Protein AF-A0A350P1K0-F1 (afdb_monomer_lite)

Foldseek 3Di:
DDPPPPPDDDDDCPVVVVLVVQLVVLVCVLVVLVVLLVVCVVPVCSCVPDPCSDSVNSVVVSVCSNPPRD

Structure (mmCIF, N/CA/C/O backbone):
data_AF-A0A350P1K0-F1
#
_entry.id   AF-A0A350P1K0-F1
#
loop_
_atom_site.group_PDB
_atom_site.id
_atom_site.type_symbol
_atom_site.label_atom_id
_atom_site.label_alt_id
_atom_site.label_comp_id
_atom_site.label_asym_id
_atom_site.label_entity_id
_atom_site.label_seq_id
_atom_site.pdbx_PDB_ins_code
_atom_site.Cartn_x
_atom_site.Cartn_y
_atom_site.Cartn_z
_atom_site.occupancy
_atom_site.B_iso_or_equiv
_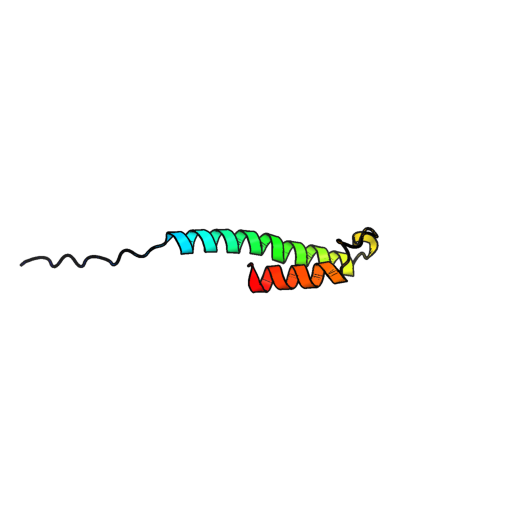atom_site.auth_seq_id
_atom_site.auth_comp_id
_atom_site.auth_asym_id
_atom_site.auth_atom_id
_atom_site.pdbx_PDB_model_num
ATOM 1 N N . MET A 1 1 ? -23.787 2.716 53.292 1.00 52.44 1 MET A N 1
ATOM 2 C CA . MET A 1 1 ? -22.744 3.102 52.322 1.00 52.44 1 MET A CA 1
ATOM 3 C C . MET A 1 1 ? -23.165 2.512 50.982 1.00 52.44 1 MET A C 1
ATOM 5 O O . MET A 1 1 ? -23.026 1.312 50.806 1.00 52.44 1 MET A O 1
ATOM 9 N N . SER A 1 2 ? -23.842 3.273 50.117 1.00 59.62 2 SER A N 1
ATOM 10 C CA . SER A 1 2 ? -24.234 2.770 48.792 1.00 59.62 2 SER A CA 1
ATOM 11 C C . SER A 1 2 ? -23.013 2.822 47.880 1.00 59.62 2 SER A C 1
ATOM 13 O O . SER A 1 2 ? -22.549 3.911 47.545 1.00 59.62 2 SER A O 1
ATOM 15 N N . GLU A 1 3 ? -22.480 1.659 47.525 1.00 63.56 3 GLU A N 1
ATOM 16 C CA . GLU A 1 3 ? -21.444 1.512 46.504 1.00 63.56 3 GLU A CA 1
ATOM 17 C C . GLU A 1 3 ? -21.965 2.114 45.191 1.00 63.56 3 GLU A C 1
ATOM 19 O O . GLU A 1 3 ? -22.892 1.587 44.571 1.00 63.56 3 GLU A O 1
ATOM 24 N N . ILE A 1 4 ? -21.415 3.259 44.782 1.00 68.75 4 ILE A N 1
ATOM 25 C CA . ILE A 1 4 ? -21.688 3.831 43.465 1.00 68.75 4 ILE A CA 1
ATOM 26 C C . ILE A 1 4 ? -20.951 2.941 42.467 1.00 68.75 4 ILE A C 1
ATOM 28 O O . ILE A 1 4 ? -19.752 3.108 42.249 1.00 68.75 4 ILE A O 1
ATOM 32 N N . SER A 1 5 ? -21.660 1.975 41.884 1.00 66.19 5 SER A N 1
ATOM 33 C CA . SER A 1 5 ? -21.150 1.207 40.752 1.00 66.19 5 SER A CA 1
ATOM 34 C C . SER A 1 5 ? -20.904 2.184 39.601 1.00 66.19 5 SER A C 1
ATOM 36 O O . SER A 1 5 ? -21.834 2.669 38.958 1.00 66.19 5 SER A O 1
ATOM 38 N N . GLN A 1 6 ? -19.640 2.555 39.404 1.00 65.88 6 GLN A N 1
ATOM 39 C CA . GLN A 1 6 ? -19.205 3.359 38.270 1.00 65.88 6 GLN A CA 1
ATOM 40 C C . GLN A 1 6 ? -19.377 2.493 37.019 1.00 65.88 6 GLN A C 1
ATOM 42 O O . GLN A 1 6 ? -18.550 1.621 36.747 1.00 65.88 6 GLN A O 1
ATOM 47 N N . ALA A 1 7 ? -20.474 2.699 36.287 1.00 71.69 7 ALA A N 1
ATOM 48 C CA . ALA A 1 7 ? -20.698 2.047 35.006 1.00 71.69 7 ALA A CA 1
ATOM 49 C C . ALA A 1 7 ? -19.530 2.398 34.075 1.00 71.69 7 ALA A C 1
ATOM 51 O O . ALA A 1 7 ? -19.343 3.559 33.710 1.00 71.69 7 ALA A O 1
ATOM 52 N N . GLN A 1 8 ? -18.708 1.403 33.739 1.00 74.81 8 GLN A N 1
ATOM 53 C CA . GLN A 1 8 ? -17.641 1.591 32.767 1.00 74.81 8 GLN A CA 1
ATOM 54 C C . GLN A 1 8 ? -18.280 1.900 31.406 1.00 74.81 8 GLN A C 1
ATOM 56 O O . GLN A 1 8 ? -19.203 1.185 31.007 1.00 74.81 8 GLN A O 1
ATOM 61 N N . PRO A 1 9 ? -17.835 2.950 30.697 1.00 80.75 9 PRO A N 1
ATOM 62 C CA . PRO A 1 9 ? -18.360 3.257 29.375 1.00 80.75 9 PRO A CA 1
ATOM 63 C C . PRO A 1 9 ? -18.095 2.088 28.415 1.00 80.75 9 PRO A C 1
ATOM 65 O O . PRO A 1 9 ? -16.956 1.645 28.266 1.00 80.75 9 PRO A O 1
ATOM 68 N N . ASP A 1 10 ? -19.152 1.593 27.768 1.00 87.25 10 ASP A N 1
ATOM 69 C CA . ASP A 1 10 ? -19.068 0.542 26.752 1.00 87.25 10 ASP A CA 1
ATOM 70 C C . ASP A 1 10 ? -18.720 1.162 25.390 1.00 87.25 10 ASP A C 1
ATOM 72 O O . ASP A 1 10 ? -19.532 1.851 24.765 1.00 87.25 10 ASP A O 1
ATOM 76 N N . TYR A 1 11 ? -17.478 0.967 24.945 1.00 92.00 11 TYR A N 1
ATOM 77 C CA . TYR A 1 11 ? -16.994 1.488 23.670 1.00 92.00 11 TYR A CA 1
ATOM 78 C C . TYR A 1 11 ? -17.255 0.502 22.528 1.00 92.00 11 TYR A C 1
ATOM 80 O O . TYR A 1 11 ? -16.946 -0.687 22.605 1.00 92.00 11 TYR A O 1
ATOM 88 N N . ASN A 1 12 ? -17.727 1.015 21.389 1.00 94.06 12 ASN A N 1
ATOM 89 C CA . ASN A 1 12 ? -17.933 0.193 20.200 1.00 94.06 12 ASN A CA 1
ATOM 90 C C . ASN A 1 12 ? -16.598 -0.204 19.538 1.00 94.06 12 ASN A C 1
ATOM 92 O O . ASN A 1 12 ? -16.066 0.501 18.679 1.00 94.06 12 ASN A O 1
ATOM 96 N N . TYR A 1 13 ? -16.092 -1.388 19.882 1.00 96.25 13 TYR A N 1
ATOM 97 C CA . TYR A 1 13 ? -14.860 -1.944 19.310 1.00 96.25 13 TYR A CA 1
ATOM 98 C C . TYR A 1 13 ? -15.032 -2.669 17.970 1.00 96.25 13 TYR A C 1
ATOM 100 O O . TYR A 1 13 ? -14.046 -3.166 17.418 1.00 96.25 13 TYR A O 1
ATOM 108 N N . LYS A 1 14 ? -16.248 -2.757 17.416 1.00 96.12 14 LYS A N 1
ATOM 109 C CA . LYS A 1 14 ? -16.488 -3.508 16.173 1.00 96.12 14 LYS A CA 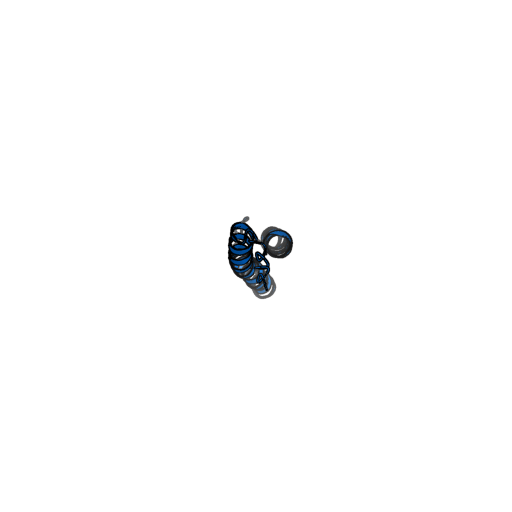1
ATOM 110 C C . LYS A 1 14 ? -15.684 -2.928 15.009 1.00 96.12 14 LYS A C 1
ATOM 112 O O . LYS A 1 14 ? -14.977 -3.66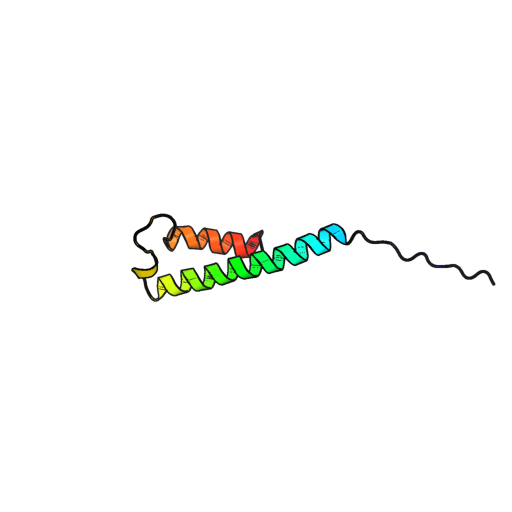9 14.331 1.00 96.12 14 LYS A O 1
ATOM 117 N N . VAL A 1 15 ? -15.769 -1.612 14.817 1.00 97.31 15 VAL A N 1
ATOM 118 C CA . VAL A 1 15 ? -15.078 -0.902 13.728 1.00 97.31 15 VAL A CA 1
ATOM 119 C C . VAL A 1 15 ? -13.568 -0.929 13.943 1.00 97.31 15 VAL A C 1
ATOM 121 O O . VAL A 1 15 ? -12.831 -1.245 13.017 1.00 97.31 15 VAL A O 1
ATOM 124 N N . VAL A 1 16 ? -13.111 -0.703 15.179 1.00 97.38 16 VAL A N 1
ATOM 125 C CA . VAL A 1 16 ? -11.684 -0.773 15.532 1.00 97.38 16 VAL A CA 1
ATOM 126 C C . VAL A 1 16 ? -11.109 -2.132 15.145 1.00 97.38 16 VAL A C 1
ATOM 128 O O . VAL A 1 16 ? -10.138 -2.193 14.403 1.00 97.38 16 VAL A O 1
ATOM 131 N N . ARG A 1 17 ? -11.759 -3.229 15.550 1.00 97.44 17 ARG A N 1
ATOM 132 C CA . ARG A 1 17 ? -11.309 -4.588 15.223 1.00 97.44 17 ARG A CA 1
ATOM 133 C C . ARG A 1 17 ? -11.252 -4.835 13.714 1.00 97.44 17 ARG A C 1
ATOM 135 O O . ARG A 1 17 ? -10.303 -5.452 13.240 1.00 97.44 17 ARG A O 1
ATOM 142 N N . GLN A 1 18 ? -12.256 -4.372 12.970 1.00 98.06 18 GLN A N 1
ATOM 143 C CA . GLN A 1 18 ? -12.294 -4.512 11.512 1.00 98.06 18 GLN A CA 1
ATOM 144 C C . GLN A 1 18 ? -11.129 -3.774 10.847 1.00 98.06 18 GLN A C 1
ATOM 146 O O . GLN A 1 18 ? -10.420 -4.374 10.042 1.00 98.06 18 GLN A O 1
ATOM 151 N N . PHE A 1 19 ? -10.890 -2.515 11.221 1.00 97.94 19 PHE A N 1
ATOM 152 C CA . PHE A 1 19 ? -9.783 -1.733 10.673 1.00 97.94 19 PHE A CA 1
ATOM 153 C C . PHE A 1 19 ? -8.424 -2.280 11.095 1.00 97.94 19 PHE A C 1
ATOM 155 O O . PHE A 1 19 ? -7.554 -2.386 10.247 1.00 97.94 19 PHE A O 1
ATOM 162 N N . THR A 1 20 ? -8.244 -2.729 12.340 1.00 98.12 20 THR A N 1
ATOM 163 C CA . THR A 1 20 ? -6.981 -3.353 12.768 1.00 98.12 20 THR A CA 1
ATOM 164 C C . THR A 1 20 ? -6.640 -4.581 11.923 1.00 98.12 20 THR A C 1
ATOM 166 O O . THR A 1 20 ? -5.498 -4.735 11.494 1.00 98.12 20 THR A O 1
ATOM 169 N N . ILE A 1 21 ? -7.623 -5.444 11.643 1.00 98.31 21 ILE A N 1
ATOM 170 C CA . ILE A 1 21 ? -7.414 -6.612 10.776 1.00 98.31 21 ILE A CA 1
ATOM 171 C C . ILE A 1 21 ? -7.074 -6.162 9.350 1.00 98.31 21 ILE A C 1
ATOM 173 O O . ILE A 1 21 ? -6.128 -6.681 8.759 1.00 98.31 21 ILE A O 1
ATOM 177 N N . MET A 1 22 ? -7.808 -5.188 8.807 1.00 98.06 22 MET A N 1
ATOM 178 C CA . MET A 1 22 ? -7.575 -4.700 7.444 1.00 98.06 22 MET A CA 1
ATOM 179 C C . MET A 1 22 ? -6.230 -3.986 7.292 1.00 98.06 22 MET A C 1
ATOM 181 O O . MET A 1 22 ? -5.559 -4.220 6.293 1.00 98.06 22 MET A O 1
ATOM 185 N N . THR A 1 23 ? -5.781 -3.220 8.288 1.00 98.31 23 THR A N 1
ATOM 186 C CA . THR A 1 23 ? -4.433 -2.640 8.336 1.00 98.31 23 THR A CA 1
ATOM 187 C C . THR A 1 23 ? -3.381 -3.739 8.231 1.00 98.31 23 THR A C 1
ATOM 189 O O . THR A 1 23 ? -2.505 -3.661 7.384 1.00 98.31 23 THR A O 1
ATOM 192 N N . ILE A 1 24 ? -3.476 -4.833 8.992 1.00 98.25 24 ILE A N 1
ATOM 193 C CA . ILE A 1 24 ? -2.485 -5.922 8.881 1.00 98.25 24 ILE A CA 1
ATOM 194 C C . ILE A 1 24 ? -2.480 -6.529 7.467 1.00 98.25 24 ILE A C 1
ATOM 196 O O . ILE A 1 24 ? -1.412 -6.747 6.891 1.00 98.25 24 ILE A O 1
ATOM 200 N N . VAL A 1 25 ? -3.660 -6.766 6.885 1.00 98.25 25 VAL A N 1
ATOM 201 C CA . VAL A 1 25 ? -3.795 -7.313 5.524 1.00 98.25 25 VAL A CA 1
ATOM 202 C C . VAL A 1 25 ? -3.159 -6.381 4.488 1.00 98.25 25 VAL A C 1
ATOM 204 O O . VAL A 1 25 ? -2.325 -6.820 3.692 1.00 98.25 25 VAL A O 1
ATOM 207 N N . TRP A 1 26 ? -3.504 -5.095 4.511 1.00 98.06 26 TRP A N 1
ATOM 208 C CA . TRP A 1 26 ? -2.953 -4.114 3.579 1.00 98.06 26 TRP A CA 1
ATOM 209 C C . TRP A 1 26 ? -1.474 -3.829 3.818 1.00 98.06 26 TRP A C 1
ATOM 211 O O . TRP A 1 26 ? -0.760 -3.569 2.855 1.00 98.06 26 TRP A O 1
ATOM 221 N N . GLY A 1 27 ? -0.980 -3.972 5.047 1.00 97.75 27 GLY A N 1
ATOM 222 C CA . GLY A 1 27 ? 0.445 -3.890 5.357 1.00 97.75 27 GLY A CA 1
ATOM 223 C C . GLY A 1 27 ? 1.246 -4.975 4.656 1.00 97.75 27 GLY A C 1
ATOM 224 O O . GLY A 1 27 ? 2.253 -4.683 4.012 1.00 97.75 27 GLY A O 1
ATOM 225 N N . ILE A 1 28 ? 0.760 -6.218 4.691 1.00 98.25 28 ILE A N 1
ATOM 226 C CA . ILE A 1 28 ? 1.394 -7.337 3.982 1.00 98.25 28 ILE A CA 1
ATOM 227 C C . ILE A 1 28 ? 1.361 -7.100 2.466 1.00 98.25 28 ILE A C 1
ATOM 229 O O . ILE A 1 28 ? 2.383 -7.261 1.800 1.00 98.25 28 ILE A O 1
ATOM 233 N N . ILE A 1 29 ? 0.217 -6.677 1.918 1.00 97.94 29 ILE A N 1
ATOM 234 C CA . ILE A 1 29 ? 0.070 -6.410 0.477 1.00 97.94 29 ILE A CA 1
ATOM 235 C C . ILE A 1 29 ? 0.969 -5.244 0.039 1.00 97.94 29 ILE A C 1
ATOM 237 O O . ILE A 1 29 ? 1.706 -5.358 -0.940 1.00 97.94 29 ILE A O 1
ATOM 241 N N . GLY A 1 30 ? 0.935 -4.129 0.767 1.00 97.25 30 GLY A N 1
ATOM 242 C CA . GLY A 1 30 ? 1.685 -2.916 0.469 1.00 97.25 30 GLY A CA 1
ATOM 243 C C . GLY A 1 30 ? 3.191 -3.137 0.559 1.00 97.25 30 GLY A C 1
ATOM 244 O O . GLY A 1 30 ? 3.908 -2.843 -0.400 1.00 97.25 30 GLY A O 1
ATOM 245 N N . MET A 1 31 ? 3.683 -3.716 1.657 1.00 98.00 31 MET A N 1
ATOM 246 C CA . MET A 1 31 ? 5.109 -4.026 1.807 1.00 98.00 31 MET A CA 1
ATOM 247 C C . MET A 1 31 ? 5.563 -5.120 0.830 1.00 98.00 31 MET A C 1
ATOM 249 O O . MET A 1 31 ? 6.640 -4.999 0.246 1.00 98.00 31 MET A O 1
ATOM 253 N N . GLY A 1 32 ? 4.731 -6.137 0.574 1.00 97.56 32 GLY A N 1
ATOM 254 C CA . GLY A 1 32 ? 5.002 -7.183 -0.417 1.00 97.56 32 GLY A CA 1
ATOM 255 C C . GLY A 1 32 ? 5.144 -6.635 -1.840 1.00 97.56 32 GLY A C 1
ATOM 256 O O . GLY A 1 32 ? 6.104 -6.971 -2.536 1.00 97.56 32 GLY A O 1
ATOM 257 N N . LEU A 1 33 ? 4.260 -5.717 -2.252 1.00 97.19 33 LEU A N 1
ATOM 258 C CA . LEU A 1 33 ? 4.408 -4.977 -3.511 1.00 97.19 33 LEU A CA 1
ATOM 259 C C . LEU A 1 33 ? 5.700 -4.155 -3.540 1.00 97.19 33 LEU A C 1
ATOM 261 O O . LEU A 1 33 ? 6.344 -4.091 -4.582 1.00 97.19 33 LEU A O 1
ATOM 265 N N . GLY A 1 34 ? 6.099 -3.570 -2.407 1.00 97.00 34 GLY A N 1
ATOM 266 C CA . GLY A 1 34 ? 7.360 -2.836 -2.263 1.00 97.00 34 GLY A CA 1
ATOM 267 C C . GLY A 1 34 ? 8.581 -3.707 -2.557 1.00 97.00 34 GLY A C 1
ATOM 268 O O . GLY A 1 34 ? 9.444 -3.325 -3.346 1.00 97.00 34 GLY A O 1
ATOM 269 N N . VAL A 1 35 ? 8.618 -4.915 -1.989 1.00 97.19 35 VAL A N 1
ATOM 270 C CA . VAL A 1 35 ? 9.671 -5.905 -2.271 1.00 97.19 35 VAL A CA 1
ATOM 271 C C . VAL A 1 35 ? 9.645 -6.325 -3.741 1.00 97.19 35 VAL A C 1
ATOM 273 O O . VAL A 1 35 ? 10.698 -6.406 -4.373 1.00 97.19 35 VAL A O 1
ATOM 276 N N . PHE A 1 36 ? 8.459 -6.539 -4.314 1.00 95.69 36 PHE A N 1
ATOM 277 C CA . PHE A 1 36 ? 8.322 -6.917 -5.719 1.00 95.69 36 PHE A CA 1
ATOM 278 C C . PHE A 1 36 ? 8.869 -5.841 -6.670 1.00 95.69 36 PHE A C 1
ATOM 280 O O . PHE A 1 36 ? 9.702 -6.142 -7.525 1.00 95.69 36 PHE A O 1
ATOM 287 N N . ILE A 1 37 ? 8.477 -4.574 -6.497 1.00 96.44 37 ILE A N 1
ATOM 288 C CA . ILE A 1 37 ? 8.980 -3.482 -7.345 1.00 96.44 37 ILE A CA 1
ATOM 289 C C . ILE A 1 37 ? 10.466 -3.185 -7.091 1.00 96.44 37 ILE A C 1
ATOM 291 O O . ILE A 1 37 ? 11.166 -2.771 -8.012 1.00 96.44 37 ILE A O 1
ATOM 295 N N . ALA A 1 38 ? 10.984 -3.434 -5.883 1.00 96.69 38 ALA A N 1
ATOM 296 C CA . ALA A 1 38 ? 12.421 -3.370 -5.618 1.00 96.69 38 ALA A CA 1
ATOM 297 C C . ALA A 1 38 ? 13.180 -4.460 -6.395 1.00 96.69 38 ALA A C 1
ATOM 299 O O . ALA A 1 38 ? 14.228 -4.185 -6.980 1.00 96.69 38 ALA A O 1
ATOM 300 N N . ALA A 1 39 ? 12.624 -5.673 -6.484 1.00 96.06 39 ALA A N 1
ATOM 301 C CA . ALA A 1 39 ? 13.199 -6.745 -7.292 1.00 96.06 39 ALA A CA 1
ATOM 302 C C . ALA A 1 39 ? 13.200 -6.405 -8.792 1.00 96.06 39 ALA A C 1
ATOM 304 O O . ALA A 1 39 ? 14.151 -6.757 -9.484 1.00 96.06 39 ALA A O 1
ATOM 305 N N . GLN A 1 40 ? 12.206 -5.664 -9.295 1.00 94.31 40 GLN A N 1
ATOM 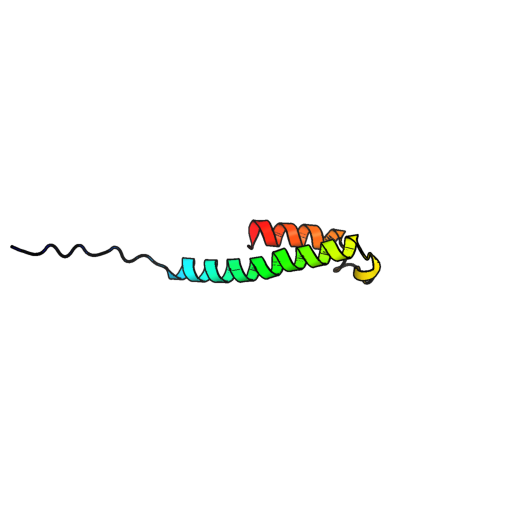306 C CA . GLN A 1 40 ? 12.190 -5.181 -10.685 1.00 94.31 40 GLN A CA 1
ATOM 307 C C . GLN A 1 40 ? 13.316 -4.187 -10.999 1.00 94.31 40 GLN A C 1
ATOM 309 O O . GLN A 1 40 ? 13.779 -4.144 -12.138 1.00 94.31 40 GLN A O 1
ATOM 314 N N . LEU A 1 41 ? 13.773 -3.408 -10.010 1.00 93.38 41 LEU A N 1
ATOM 315 C CA . LEU A 1 41 ? 14.935 -2.525 -10.169 1.00 93.38 41 LEU A CA 1
ATOM 316 C C . LEU A 1 41 ? 16.247 -3.314 -10.252 1.00 93.38 41 LEU A C 1
ATOM 318 O O . LEU A 1 41 ? 17.159 -2.903 -10.964 1.00 93.38 41 LEU A O 1
ATOM 322 N N . PHE A 1 42 ? 16.339 -4.444 -9.546 1.00 95.1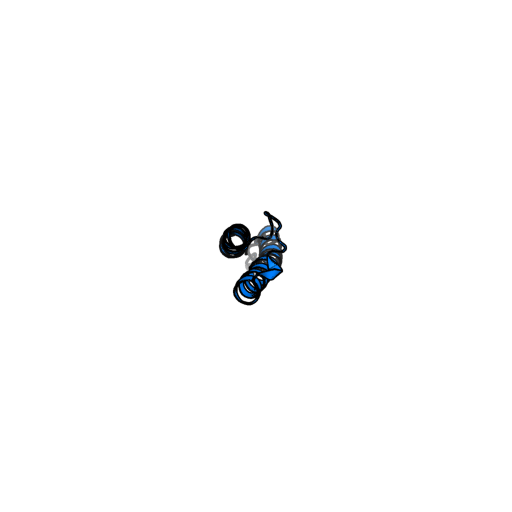9 42 PHE A N 1
ATOM 323 C CA . PHE A 1 42 ? 17.497 -5.337 -9.605 1.00 95.19 42 PHE A CA 1
ATOM 324 C C . PHE A 1 42 ? 17.496 -6.217 -10.866 1.00 95.19 42 PHE A C 1
ATOM 326 O O . PHE A 1 42 ? 18.525 -6.369 -11.521 1.00 95.19 42 PHE A O 1
ATOM 333 N N . ALA A 1 43 ? 16.340 -6.780 -11.221 1.00 92.50 43 ALA A N 1
ATOM 334 C CA . ALA A 1 43 ? 16.153 -7.691 -12.343 1.00 92.50 43 ALA A CA 1
ATOM 335 C C . ALA A 1 43 ? 14.990 -7.215 -13.238 1.00 92.50 43 ALA A C 1
ATOM 337 O O . ALA A 1 43 ? 13.841 -7.625 -13.037 1.00 92.50 43 ALA A O 1
ATOM 338 N N . PRO A 1 44 ? 15.271 -6.405 -14.279 1.00 88.00 44 PRO A N 1
ATOM 339 C CA . PRO A 1 44 ? 14.238 -5.839 -15.153 1.00 88.00 44 PRO A CA 1
ATOM 340 C C . PRO A 1 44 ? 13.361 -6.871 -15.878 1.00 88.00 44 PRO A C 1
ATOM 342 O O . PRO A 1 44 ? 12.239 -6.549 -16.262 1.00 88.00 44 PRO A O 1
ATOM 345 N N . MET A 1 45 ? 13.821 -8.119 -16.018 1.00 90.00 45 MET A N 1
ATOM 346 C CA . MET A 1 45 ? 13.044 -9.229 -16.591 1.00 90.00 45 MET A CA 1
ATOM 347 C C . MET A 1 45 ? 11.736 -9.504 -15.822 1.00 90.00 45 MET A C 1
ATOM 349 O O . MET A 1 45 ? 10.761 -9.971 -16.405 1.00 90.00 45 MET A O 1
ATOM 353 N N . LEU A 1 46 ? 11.664 -9.137 -14.537 1.00 89.38 46 LEU A N 1
ATOM 354 C CA . LEU A 1 46 ? 10.464 -9.271 -13.700 1.00 89.38 46 LEU A CA 1
ATOM 355 C C . LEU A 1 46 ? 9.331 -8.283 -14.057 1.00 89.38 46 LEU A C 1
ATOM 357 O O . LEU A 1 46 ? 8.307 -8.250 -13.376 1.00 89.38 46 LEU A O 1
ATOM 361 N N . ASN A 1 47 ? 9.487 -7.466 -15.104 1.00 87.88 47 ASN A N 1
ATOM 362 C CA . ASN A 1 47 ? 8.374 -6.717 -15.704 1.00 87.88 47 ASN A CA 1
ATOM 363 C C . ASN A 1 47 ? 7.515 -7.597 -16.641 1.00 87.88 47 ASN A C 1
ATOM 365 O O . ASN A 1 47 ? 6.409 -7.197 -17.008 1.00 87.88 47 ASN A O 1
ATOM 369 N N . PHE A 1 48 ? 8.000 -8.793 -17.005 1.00 88.00 48 PHE A N 1
ATOM 370 C CA . PHE A 1 48 ? 7.293 -9.811 -17.797 1.00 88.00 48 PHE A CA 1
ATOM 371 C C . PHE A 1 48 ? 6.736 -9.330 -19.148 1.00 88.00 48 PHE A C 1
ATOM 373 O O . PHE A 1 48 ? 5.798 -9.935 -19.656 1.00 88.00 48 PHE A O 1
ATOM 380 N N . ASP A 1 49 ? 7.247 -8.221 -19.695 1.00 86.62 49 ASP A N 1
ATOM 381 C CA . ASP A 1 49 ? 6.765 -7.569 -20.926 1.00 86.62 49 ASP A CA 1
ATOM 382 C C . ASP A 1 49 ? 5.235 -7.351 -20.979 1.00 86.62 49 ASP A C 1
ATOM 384 O O . ASP A 1 49 ? 4.642 -7.185 -22.046 1.00 86.62 49 ASP A O 1
ATOM 388 N N . THR A 1 50 ? 4.574 -7.312 -19.815 1.00 90.38 50 THR A N 1
ATOM 389 C CA . THR A 1 50 ? 3.125 -7.106 -19.695 1.00 90.38 50 THR A CA 1
ATOM 390 C C . THR A 1 50 ? 2.830 -5.724 -19.134 1.00 90.38 50 THR A C 1
ATOM 392 O O . THR A 1 50 ? 3.474 -5.280 -18.183 1.00 90.38 50 THR A O 1
ATOM 395 N N . PRO A 1 51 ? 1.815 -5.016 -19.652 1.00 89.25 51 PRO A N 1
ATOM 396 C CA . PRO A 1 51 ? 1.605 -3.623 -19.287 1.00 89.25 51 PRO A CA 1
ATOM 397 C C . PRO A 1 51 ? 1.205 -3.430 -17.818 1.00 89.25 51 PRO A C 1
ATOM 399 O O . PRO A 1 51 ? 1.543 -2.398 -17.249 1.00 89.25 51 PRO A O 1
ATOM 402 N N . TRP A 1 52 ? 0.513 -4.381 -17.180 1.00 90.12 52 TRP A N 1
ATOM 403 C CA . TRP A 1 52 ? 0.052 -4.259 -15.786 1.00 90.12 52 TRP A CA 1
ATOM 404 C C . TRP A 1 52 ? 1.114 -4.600 -14.732 1.00 90.12 52 TRP A C 1
ATOM 406 O O . TRP A 1 52 ? 1.007 -4.089 -13.621 1.00 90.12 52 TRP A O 1
ATOM 416 N N . LEU A 1 53 ? 2.142 -5.395 -15.058 1.00 91.81 53 LEU A N 1
ATOM 417 C CA . LEU A 1 53 ? 3.232 -5.711 -14.122 1.00 91.81 53 LEU A CA 1
ATOM 418 C C . LEU A 1 53 ? 4.443 -4.785 -14.260 1.00 91.81 53 LEU A C 1
ATOM 420 O O . LEU A 1 53 ? 5.468 -5.034 -13.643 1.00 91.81 53 LEU A O 1
ATOM 424 N N . THR A 1 54 ? 4.355 -3.703 -15.029 1.00 93.75 54 THR A N 1
ATOM 425 C CA . THR A 1 54 ? 5.477 -2.765 -15.169 1.00 93.75 54 THR A CA 1
ATOM 426 C C . THR A 1 54 ? 5.720 -1.946 -13.900 1.00 93.75 54 THR A C 1
ATOM 428 O O . THR A 1 54 ? 4.779 -1.445 -13.274 1.00 93.75 54 THR A O 1
ATOM 431 N N . PHE A 1 55 ? 6.994 -1.717 -13.570 1.00 93.62 55 PHE A N 1
ATOM 432 C CA . PHE A 1 55 ? 7.424 -0.899 -12.426 1.00 93.62 55 PHE A CA 1
ATOM 433 C C . PHE A 1 55 ? 6.734 0.473 -12.373 1.00 93.62 55 PHE A C 1
ATOM 435 O O . PHE A 1 55 ? 6.311 0.932 -11.311 1.00 93.62 55 PHE A O 1
ATOM 442 N N . SER A 1 56 ? 6.566 1.123 -13.529 1.00 92.50 56 SER A N 1
ATOM 443 C CA . SER A 1 56 ? 5.935 2.444 -13.633 1.00 92.50 56 SER A CA 1
ATOM 444 C C . SER A 1 56 ? 4.473 2.458 -13.179 1.00 92.50 56 SER A C 1
ATOM 446 O O . SER A 1 56 ? 4.025 3.470 -12.640 1.00 92.50 56 SER A O 1
ATOM 448 N N . ARG A 1 57 ? 3.735 1.352 -13.351 1.00 94.62 57 ARG A N 1
ATOM 449 C CA . ARG A 1 57 ? 2.334 1.226 -12.914 1.00 94.62 57 ARG A CA 1
ATOM 450 C C . ARG A 1 57 ? 2.205 0.656 -11.507 1.00 94.62 57 ARG A C 1
ATOM 452 O O . ARG A 1 57 ? 1.337 1.090 -10.752 1.00 94.62 57 ARG A O 1
ATOM 459 N N . LEU A 1 58 ? 3.080 -0.277 -11.137 1.00 95.94 58 LEU A N 1
ATOM 460 C CA . LEU A 1 58 ? 3.051 -0.897 -9.814 1.00 95.94 58 LEU A CA 1
ATOM 461 C C . LEU A 1 58 ? 3.572 0.021 -8.706 1.00 95.94 58 LEU A C 1
ATOM 463 O O . LEU A 1 58 ? 3.128 -0.104 -7.568 1.00 95.94 58 LEU A O 1
ATOM 467 N N . ARG A 1 59 ? 4.455 0.979 -9.006 1.00 95.56 59 ARG A N 1
ATOM 468 C CA . ARG A 1 59 ? 4.943 1.935 -8.002 1.00 95.56 59 ARG A CA 1
ATOM 469 C C . ARG A 1 59 ? 3.823 2.827 -7.435 1.00 95.56 59 ARG A C 1
ATOM 471 O O . ARG A 1 59 ? 3.688 2.854 -6.214 1.00 95.56 59 ARG A O 1
ATOM 478 N N . PRO A 1 60 ? 2.984 3.508 -8.244 1.00 97.06 60 PRO A N 1
ATOM 4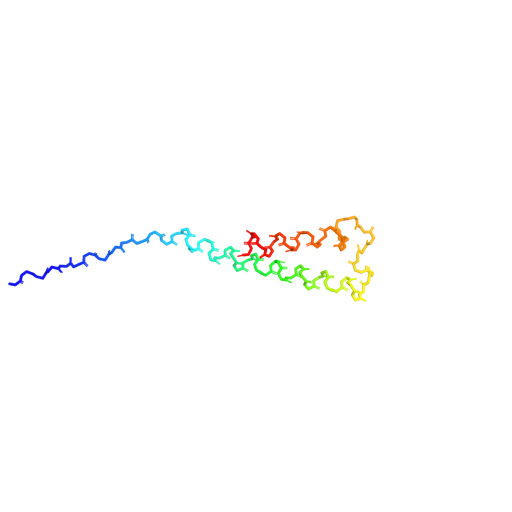79 C CA . PRO A 1 60 ? 1.817 4.219 -7.721 1.00 97.06 60 PRO A CA 1
ATOM 480 C C . PRO A 1 60 ? 0.855 3.311 -6.947 1.00 97.06 60 PRO A C 1
ATOM 482 O O . PRO A 1 60 ? 0.295 3.748 -5.944 1.00 97.06 60 PRO A O 1
ATOM 485 N N . LEU A 1 61 ? 0.683 2.051 -7.368 1.00 97.06 61 LEU A N 1
ATOM 486 C CA . LEU A 1 61 ? -0.136 1.077 -6.641 1.00 97.06 61 LEU A CA 1
ATOM 487 C C . LEU A 1 61 ? 0.447 0.776 -5.251 1.00 97.06 61 LEU A C 1
ATOM 489 O O . LEU A 1 61 ? -0.275 0.869 -4.264 1.00 97.06 61 LEU A O 1
ATOM 493 N N . HIS A 1 62 ? 1.749 0.485 -5.164 1.00 97.75 62 HIS A N 1
ATOM 494 C CA . HIS A 1 62 ? 2.463 0.279 -3.902 1.00 97.75 62 HIS A CA 1
ATOM 495 C C . HIS A 1 62 ? 2.330 1.493 -2.974 1.00 97.75 62 HIS A C 1
ATOM 497 O O . HIS A 1 62 ? 1.951 1.339 -1.816 1.00 97.75 62 HIS A O 1
ATOM 503 N N . THR A 1 63 ? 2.583 2.703 -3.482 1.00 97.69 63 THR A N 1
ATOM 504 C CA . THR A 1 63 ? 2.502 3.927 -2.675 1.00 97.69 63 THR A CA 1
ATOM 505 C C . THR A 1 63 ? 1.088 4.174 -2.145 1.00 97.69 63 THR A C 1
ATOM 507 O O . THR A 1 63 ? 0.941 4.476 -0.966 1.00 97.69 63 THR A O 1
ATOM 510 N N . ASN A 1 64 ? 0.040 3.995 -2.959 1.00 98.12 64 ASN A N 1
ATOM 511 C CA . ASN A 1 64 ? -1.340 4.138 -2.479 1.00 98.12 64 ASN A CA 1
ATOM 512 C C . ASN A 1 64 ? -1.720 3.045 -1.469 1.00 98.12 64 ASN A C 1
ATOM 514 O O . ASN A 1 64 ? -2.343 3.348 -0.455 1.00 98.12 64 ASN A O 1
ATOM 518 N N . ALA A 1 65 ? -1.320 1.793 -1.714 1.00 97.12 65 ALA A N 1
ATOM 519 C CA . ALA A 1 65 ? -1.591 0.684 -0.803 1.00 97.12 65 ALA A CA 1
ATOM 520 C C . ALA A 1 65 ? -0.921 0.890 0.566 1.00 97.12 65 ALA A C 1
ATOM 522 O O . ALA A 1 65 ? -1.542 0.626 1.588 1.00 97.12 65 ALA A O 1
ATOM 523 N N . VAL A 1 66 ? 0.313 1.403 0.599 1.00 97.31 66 VAL A N 1
ATOM 524 C CA . VAL A 1 66 ? 1.046 1.643 1.854 1.00 97.31 66 VAL A CA 1
ATOM 525 C C . VAL A 1 66 ? 0.594 2.909 2.586 1.00 97.31 66 VAL A C 1
ATOM 527 O O . VAL A 1 66 ? 0.691 2.946 3.804 1.00 97.31 66 VAL A O 1
ATOM 530 N N . ILE A 1 67 ? 0.144 3.953 1.882 1.00 96.75 67 ILE A N 1
ATOM 531 C CA . ILE A 1 67 ? -0.221 5.231 2.523 1.00 96.75 67 ILE A CA 1
ATOM 532 C C . ILE A 1 67 ? -1.699 5.284 2.924 1.00 96.75 67 ILE A C 1
ATOM 534 O O . ILE A 1 67 ? -2.023 5.877 3.948 1.00 96.75 67 ILE A O 1
ATOM 538 N N . PHE A 1 68 ? -2.599 4.735 2.104 1.00 97.56 68 PHE A N 1
ATOM 539 C CA . PHE A 1 68 ? -4.044 4.915 2.290 1.00 97.56 68 PHE A CA 1
ATOM 540 C C . PHE A 1 68 ? -4.789 3.640 2.687 1.00 97.56 68 PHE A C 1
ATOM 542 O O . PHE A 1 68 ? -5.903 3.744 3.197 1.00 97.56 68 PHE A O 1
ATOM 549 N N . ALA A 1 69 ? -4.229 2.457 2.416 1.00 95.56 69 ALA A N 1
ATOM 550 C CA . ALA A 1 69 ? -4.889 1.188 2.725 1.00 95.56 69 ALA A CA 1
ATOM 551 C C . ALA A 1 69 ? -4.312 0.503 3.976 1.00 95.56 69 ALA A C 1
ATOM 553 O O . ALA A 1 69 ? -5.084 -0.025 4.777 1.00 95.56 69 ALA A O 1
ATOM 554 N N . PHE A 1 70 ? -2.983 0.508 4.124 1.00 91.25 70 PHE A N 1
ATOM 555 C CA . PHE A 1 70 ? -2.269 0.090 5.334 1.00 91.25 70 PHE A CA 1
ATOM 556 C C . PHE A 1 70 ? -2.427 1.135 6.441 1.00 91.25 70 PHE A C 1
ATOM 558 O O . PHE A 1 70 ? -2.927 0.749 7.526 1.00 91.25 70 PHE A O 1
#

pLDDT: mean 91.48, std 10.29, range [52.44, 98.31]

Secondary structure (DSSP, 8-state):
------------HHHHHHHHHHHHHHHHHHHHHHHHHHHHHH-GGGGTT-GGG-HHHHHHHHHHIIIII-

Radius of gyration: 21.54 Å; chains: 1; bounding box: 42×15×73 Å

InterPro domains:
  IPR000883 Cytochrome c oxidase subunit I [PF00115] (14-70)
  IPR036927 Cytochrome c oxidase-like, subunit I superfamily [G3DSA:1.20.210.10] (1-70)
  IPR036927 Cytochrome c oxidase-like, subunit I superfamily [SSF81442] (10-70)

Organism: NCBI:txid589873

Sequence (70 aa):
MSEISQAQPDYNYKVVRQFTIMTIVWGIIGMGLGVFIAAQLFAPMLNFDTPWLTFSRLRPLHTNAVIFAF